Protein AF-A0A482TFJ8-F1 (afdb_monomer_lite)

Structure (mmCIF, N/CA/C/O backbone):
data_AF-A0A482TFJ8-F1
#
_entry.id   AF-A0A482TFJ8-F1
#
loop_
_atom_site.group_PDB
_atom_site.id
_atom_site.type_symbol
_atom_site.label_atom_id
_atom_site.label_alt_id
_atom_site.label_comp_id
_atom_site.label_asym_id
_atom_site.label_entity_id
_atom_site.label_seq_id
_atom_site.pdbx_PDB_ins_code
_atom_site.Cartn_x
_atom_site.Cartn_y
_atom_site.Cartn_z
_atom_site.occupancy
_atom_site.B_iso_or_equiv
_atom_site.auth_seq_id
_atom_site.auth_comp_id
_atom_site.auth_asym_id
_atom_site.auth_atom_id
_atom_site.pdbx_PDB_model_num
ATOM 1 N N . ALA A 1 1 ? -16.604 -21.807 6.527 1.00 61.34 1 ALA A N 1
ATOM 2 C CA . ALA A 1 1 ? -15.378 -21.001 6.457 1.00 61.34 1 ALA A CA 1
ATOM 3 C C . ALA A 1 1 ? -14.453 -21.638 5.435 1.00 61.34 1 ALA A C 1
ATOM 5 O O . ALA A 1 1 ? -14.059 -22.789 5.628 1.00 61.34 1 ALA A O 1
ATOM 6 N N . THR A 1 2 ? -14.174 -20.954 4.324 1.00 66.00 2 THR A N 1
ATOM 7 C CA . THR A 1 2 ? -13.204 -21.444 3.333 1.00 66.00 2 THR A CA 1
ATOM 8 C C . THR A 1 2 ? -11.897 -20.698 3.542 1.00 66.00 2 THR A C 1
ATOM 10 O O . THR A 1 2 ? -11.811 -19.507 3.270 1.00 66.00 2 THR A O 1
ATOM 13 N N . THR A 1 3 ? -10.840 -21.394 3.959 1.00 80.00 3 THR A N 1
ATOM 14 C CA . THR A 1 3 ? -9.532 -20.790 4.291 1.00 80.00 3 THR A CA 1
ATOM 15 C C . THR A 1 3 ? -8.751 -20.255 3.080 1.00 80.00 3 THR A C 1
ATOM 17 O O . THR A 1 3 ? -7.563 -19.965 3.189 1.00 80.00 3 THR A O 1
ATOM 20 N N . THR A 1 4 ? -9.382 -20.152 1.909 1.00 88.94 4 THR A N 1
ATOM 21 C CA . THR A 1 4 ? -8.779 -19.663 0.659 1.00 88.94 4 THR A CA 1
ATOM 22 C C . THR A 1 4 ? -9.553 -18.504 0.034 1.00 88.94 4 THR A C 1
ATOM 24 O O . THR A 1 4 ? -9.116 -17.963 -0.982 1.00 88.94 4 THR A O 1
ATOM 27 N N . SER A 1 5 ? -10.699 -18.113 0.602 1.00 93.38 5 SER A N 1
ATOM 28 C CA . SER A 1 5 ? -11.455 -16.961 0.113 1.00 93.38 5 SER A CA 1
ATOM 29 C C . SER A 1 5 ? -10.737 -15.679 0.523 1.00 93.38 5 SER A C 1
ATOM 31 O O . SER A 1 5 ? -10.745 -15.299 1.687 1.00 93.38 5 SER A O 1
ATOM 33 N N . THR A 1 6 ? -10.085 -15.002 -0.427 1.00 92.81 6 THR A N 1
ATOM 34 C CA . THR A 1 6 ? -9.401 -13.730 -0.133 1.00 92.81 6 THR A CA 1
ATOM 35 C C . THR A 1 6 ? -10.370 -12.679 0.400 1.00 92.81 6 THR A C 1
ATOM 37 O O . THR A 1 6 ? -9.997 -11.913 1.276 1.00 92.81 6 THR A O 1
ATOM 40 N N . GLU A 1 7 ? -11.593 -12.641 -0.126 1.00 92.00 7 GLU A N 1
ATOM 41 C CA . GLU A 1 7 ? -12.615 -11.686 0.303 1.00 92.00 7 GLU A CA 1
ATOM 42 C C . GLU A 1 7 ? -13.014 -11.914 1.765 1.00 92.00 7 GLU A C 1
ATOM 44 O O . GLU A 1 7 ? -12.978 -10.973 2.552 1.00 92.00 7 GLU A O 1
ATOM 49 N N . GLU A 1 8 ? -13.294 -13.167 2.142 1.00 93.88 8 GLU A N 1
ATOM 50 C CA . GLU A 1 8 ? -13.640 -13.551 3.521 1.00 93.88 8 GLU A CA 1
ATOM 51 C C . GLU A 1 8 ? -12.464 -13.250 4.464 1.00 93.88 8 GLU A C 1
ATOM 53 O O . GLU A 1 8 ? -12.613 -12.508 5.431 1.00 93.88 8 GLU A O 1
ATOM 58 N N . ILE A 1 9 ? -11.260 -13.716 4.109 1.00 95.00 9 ILE A N 1
ATOM 59 C CA . ILE A 1 9 ? -10.050 -13.554 4.927 1.00 95.00 9 ILE A CA 1
ATOM 60 C C . ILE A 1 9 ? -9.727 -12.078 5.164 1.00 95.00 9 ILE A C 1
ATOM 62 O O . ILE A 1 9 ? -9.516 -11.667 6.300 1.00 95.00 9 ILE A O 1
ATOM 66 N N . TYR A 1 10 ? -9.649 -11.261 4.111 1.00 95.81 10 TYR A N 1
ATOM 67 C CA . TYR A 1 10 ? -9.284 -9.856 4.285 1.00 95.81 10 TYR A CA 1
ATOM 68 C C . TYR A 1 10 ? -10.428 -9.026 4.865 1.00 95.81 10 TYR A C 1
ATOM 70 O O . TYR A 1 10 ? -10.152 -8.068 5.582 1.00 95.81 10 TYR A O 1
ATOM 78 N N . GLY A 1 11 ? -11.688 -9.399 4.619 1.00 95.38 11 GLY A N 1
ATOM 79 C CA . GLY A 1 11 ? -12.840 -8.813 5.299 1.00 95.38 11 GLY A CA 1
ATOM 80 C C . GLY A 1 11 ? -12.707 -8.916 6.819 1.00 95.38 11 GLY A C 1
ATOM 81 O O . GLY A 1 11 ? -12.729 -7.890 7.498 1.00 95.38 11 GLY A O 1
ATOM 82 N N . GLU A 1 12 ? -12.468 -10.127 7.327 1.00 96.06 12 GLU A N 1
ATOM 83 C CA . GLU A 1 12 ? -12.258 -10.392 8.756 1.00 96.06 12 GLU A CA 1
ATOM 84 C C . GLU A 1 12 ? -10.993 -9.708 9.296 1.00 96.06 12 GLU A C 1
ATOM 86 O O . GLU A 1 12 ? -11.033 -9.048 10.335 1.00 96.06 12 GLU A O 1
ATOM 91 N N . LEU A 1 13 ? -9.864 -9.800 8.579 1.00 96.75 13 LEU A N 1
ATOM 92 C CA . LEU A 1 13 ? -8.610 -9.170 9.008 1.00 96.75 13 LEU A CA 1
ATOM 93 C C . LEU A 1 13 ? -8.732 -7.648 9.136 1.00 96.75 13 LEU A C 1
ATOM 95 O O . LEU A 1 13 ? -8.185 -7.072 10.076 1.00 96.75 13 LEU A O 1
ATOM 99 N N . PHE A 1 14 ? -9.421 -6.986 8.202 1.00 97.81 14 PHE A N 1
ATOM 100 C CA . PHE A 1 14 ? -9.614 -5.539 8.268 1.00 97.81 14 PHE A CA 1
ATOM 101 C C . PHE A 1 14 ? -10.570 -5.134 9.384 1.00 97.81 14 PHE A C 1
ATOM 103 O O . PHE A 1 14 ? -10.329 -4.111 10.020 1.00 97.81 14 PHE A O 1
ATOM 110 N N . GLU A 1 15 ? -11.605 -5.930 9.655 1.00 97.12 15 GLU A N 1
ATOM 111 C CA . GLU A 1 15 ? -12.505 -5.669 10.777 1.00 97.12 15 GLU A CA 1
ATOM 112 C C . GLU A 1 15 ? -11.758 -5.758 12.112 1.00 97.12 15 GLU A C 1
ATOM 114 O O . GLU A 1 15 ? -11.754 -4.807 12.891 1.00 97.12 15 GLU A O 1
ATOM 119 N N . HIS A 1 16 ? -10.999 -6.834 12.326 1.00 98.00 16 HIS A N 1
ATOM 120 C CA . HIS A 1 16 ? -10.193 -6.989 13.536 1.00 98.00 16 HIS A CA 1
ATOM 121 C C . HIS A 1 16 ? -9.086 -5.937 13.664 1.00 98.00 16 HIS A C 1
ATOM 123 O O . HIS A 1 16 ? -8.779 -5.485 14.769 1.00 98.00 16 HIS A O 1
ATOM 129 N N . ALA A 1 17 ? -8.483 -5.511 12.550 1.00 98.12 17 ALA A N 1
ATOM 130 C CA . ALA A 1 17 ? -7.524 -4.412 12.566 1.00 98.12 17 ALA A CA 1
ATOM 131 C C . ALA A 1 17 ? -8.186 -3.097 13.005 1.00 98.12 17 ALA A C 1
ATOM 133 O O . ALA A 1 17 ? -7.610 -2.383 13.823 1.00 98.12 17 ALA A O 1
ATOM 134 N N . ARG A 1 18 ? -9.397 -2.797 12.515 1.00 98.06 18 ARG A N 1
ATOM 135 C CA . ARG A 1 18 ? -10.167 -1.605 12.905 1.00 98.06 18 ARG A CA 1
ATOM 136 C C . ARG A 1 18 ? -10.461 -1.615 14.400 1.00 98.06 18 ARG A C 1
ATOM 138 O O . ARG A 1 18 ? -10.121 -0.658 15.090 1.00 98.06 18 ARG A O 1
ATOM 145 N N . GLU A 1 19 ? -11.008 -2.720 14.903 1.00 98.06 19 GLU A N 1
ATOM 146 C CA . GLU A 1 19 ? -11.290 -2.908 16.330 1.00 98.06 19 GLU A CA 1
ATOM 147 C C . GLU A 1 19 ? -10.027 -2.729 17.182 1.00 98.06 19 GLU A C 1
ATOM 149 O O . GLU A 1 19 ? -10.052 -2.044 18.204 1.00 98.06 19 GLU A O 1
ATOM 154 N N . GLY A 1 20 ? -8.903 -3.310 16.754 1.00 98.38 20 GLY A N 1
ATOM 155 C CA . GLY A 1 20 ? -7.626 -3.190 17.452 1.00 98.38 20 GLY A CA 1
ATOM 156 C C . GLY A 1 20 ? -7.079 -1.759 17.481 1.00 98.38 20 GLY A C 1
ATOM 157 O O . GLY A 1 20 ? -6.540 -1.337 18.504 1.00 98.38 20 GLY A O 1
ATOM 158 N N . LEU A 1 21 ? -7.225 -1.002 16.390 1.00 98.31 21 LEU A N 1
ATOM 159 C CA . LEU A 1 21 ? -6.812 0.404 16.316 1.00 98.31 21 LEU A CA 1
ATOM 160 C C . LEU A 1 21 ? -7.682 1.286 17.224 1.00 98.31 21 LEU A C 1
ATOM 162 O O . LEU A 1 21 ? -7.146 2.074 18.004 1.00 98.31 21 LEU A O 1
ATOM 166 N N . GLU A 1 22 ? -9.002 1.094 17.201 1.00 98.12 22 GLU A N 1
ATOM 167 C CA . GLU A 1 22 ? -9.942 1.827 18.060 1.00 98.12 22 GLU A CA 1
ATOM 168 C C . GLU A 1 22 ? -9.714 1.529 19.549 1.00 98.12 22 GLU A C 1
ATOM 170 O O . GLU A 1 22 ? -9.675 2.442 20.373 1.00 98.12 22 GLU A O 1
ATOM 175 N N . GLN A 1 23 ? -9.441 0.269 19.910 1.00 98.38 23 GLN A N 1
ATOM 176 C CA . GLN A 1 23 ? -9.064 -0.110 21.281 1.00 98.38 23 GLN A CA 1
ATOM 177 C C . GLN A 1 23 ? -7.762 0.550 21.760 1.00 98.38 23 GLN A C 1
ATOM 179 O O . GLN A 1 23 ? -7.538 0.674 22.965 1.00 98.38 23 GLN A O 1
ATOM 184 N N . ARG A 1 24 ? -6.889 0.972 20.838 1.00 97.94 24 ARG A N 1
ATOM 185 C CA . ARG A 1 24 ? -5.654 1.714 21.142 1.00 97.94 24 ARG A CA 1
ATOM 186 C C . ARG A 1 24 ? -5.848 3.231 21.147 1.00 97.94 24 ARG A C 1
ATOM 188 O O . ARG A 1 24 ? -4.869 3.949 21.329 1.00 97.94 24 ARG A O 1
ATOM 195 N N . GLY A 1 25 ? -7.088 3.703 21.024 1.00 98.12 25 GLY A N 1
ATOM 196 C CA . GLY A 1 25 ? -7.455 5.109 21.165 1.00 98.12 25 GLY A CA 1
ATOM 197 C C . GLY A 1 25 ? -7.468 5.902 19.861 1.00 98.12 25 GLY A C 1
ATOM 198 O O . GLY A 1 25 ? -7.611 7.119 19.926 1.00 98.12 25 GLY A O 1
ATOM 199 N N . LEU A 1 26 ? -7.330 5.248 18.703 1.00 98.50 26 LEU A N 1
ATOM 200 C CA . LEU A 1 26 ? -7.537 5.912 17.416 1.00 98.50 26 LEU A CA 1
ATOM 201 C C . LEU A 1 26 ? -9.034 6.109 17.175 1.00 98.50 26 LEU A C 1
ATOM 203 O O . LEU A 1 26 ? -9.856 5.257 17.517 1.00 98.50 26 LEU A O 1
ATOM 207 N N . SER A 1 27 ? -9.389 7.222 16.547 1.00 98.31 27 SER A N 1
ATOM 208 C CA . SER A 1 27 ? -10.735 7.433 16.030 1.00 98.31 27 SER A CA 1
ATOM 209 C C . SER A 1 27 ? -11.047 6.465 14.884 1.00 98.31 27 SER A C 1
ATOM 211 O O . SER A 1 27 ? -10.155 5.958 14.197 1.00 98.31 27 SER A O 1
ATOM 213 N N . ALA A 1 28 ? -12.339 6.253 14.627 1.00 96.88 28 ALA A N 1
ATOM 214 C CA . ALA A 1 28 ? -12.792 5.470 13.480 1.00 96.88 28 ALA A CA 1
ATOM 215 C C . ALA A 1 28 ? -12.276 6.046 12.145 1.00 96.88 28 ALA A C 1
ATOM 217 O O . ALA A 1 28 ? -11.976 5.295 11.220 1.00 96.88 28 ALA A O 1
ATOM 218 N N . GLU A 1 29 ? -12.135 7.373 12.051 1.00 97.69 29 GLU A N 1
ATOM 219 C CA . GLU A 1 29 ? -11.596 8.055 10.871 1.00 97.69 29 GLU A CA 1
ATOM 220 C C . GLU A 1 29 ? -10.109 7.737 10.657 1.00 97.69 29 GLU A C 1
ATOM 222 O O . GLU A 1 29 ? -9.719 7.354 9.554 1.00 97.69 29 GLU A O 1
ATOM 227 N N . GLU A 1 30 ? -9.290 7.804 11.710 1.00 97.56 30 GLU A N 1
ATOM 228 C CA . GLU A 1 30 ? -7.872 7.426 11.646 1.00 97.56 30 GLU A CA 1
ATOM 229 C C . GLU A 1 30 ? -7.704 5.941 11.303 1.00 97.56 30 GLU A C 1
ATOM 231 O O . GLU A 1 30 ? -6.924 5.589 10.414 1.00 97.56 30 GLU A O 1
ATOM 236 N N . ALA A 1 31 ? -8.472 5.061 11.954 1.00 97.81 31 ALA A N 1
ATOM 237 C CA . ALA A 1 31 ? -8.449 3.629 11.668 1.00 97.81 31 ALA A CA 1
ATOM 238 C C . ALA A 1 31 ? -8.824 3.341 10.204 1.00 97.81 31 ALA A C 1
ATOM 240 O O . ALA A 1 31 ? -8.137 2.579 9.516 1.00 97.81 31 ALA A O 1
ATOM 241 N N . HIS A 1 32 ? -9.870 3.999 9.699 1.00 96.38 32 HIS A N 1
ATOM 242 C CA . HIS A 1 32 ? -10.265 3.915 8.297 1.00 96.38 32 HIS A CA 1
ATOM 243 C C . HIS A 1 32 ? -9.160 4.425 7.359 1.00 96.38 32 HIS A C 1
ATOM 245 O O . HIS A 1 32 ? -8.884 3.787 6.341 1.00 96.38 32 HIS A O 1
ATOM 251 N N . GLY A 1 33 ? -8.480 5.518 7.718 1.00 94.88 33 GLY A N 1
ATOM 252 C CA . GLY A 1 33 ? -7.347 6.068 6.973 1.00 94.88 33 GLY A CA 1
ATOM 253 C C . GLY A 1 33 ? -6.212 5.062 6.767 1.00 94.88 33 GLY A C 1
ATOM 254 O O . GLY A 1 33 ? -5.709 4.933 5.651 1.00 94.88 33 GLY A O 1
ATOM 255 N N . TYR A 1 34 ? -5.861 4.286 7.797 1.00 95.00 34 TYR A N 1
ATOM 256 C CA . TYR A 1 34 ? -4.836 3.239 7.693 1.00 95.00 34 TYR A CA 1
ATOM 257 C C . TYR A 1 34 ? -5.300 1.999 6.919 1.00 95.00 34 TYR A C 1
ATOM 259 O O . TYR A 1 34 ? -4.513 1.378 6.201 1.00 95.00 34 TYR A O 1
ATOM 267 N N . ILE A 1 35 ? -6.570 1.613 7.065 1.00 97.00 35 ILE A N 1
ATOM 268 C CA . ILE A 1 35 ? -7.100 0.375 6.479 1.00 97.00 35 ILE A CA 1
ATOM 269 C C . ILE A 1 35 ? -7.426 0.541 4.994 1.00 97.00 35 ILE A C 1
ATOM 271 O O . ILE A 1 35 ? -7.180 -0.381 4.211 1.00 97.00 35 ILE A O 1
ATOM 275 N N . ARG A 1 36 ? -7.957 1.697 4.582 1.00 95.88 36 ARG A N 1
ATOM 276 C CA . ARG A 1 36 ? -8.438 1.932 3.213 1.00 95.88 36 ARG A CA 1
ATOM 277 C C . ARG A 1 36 ? -7.392 1.589 2.134 1.00 95.88 36 ARG A C 1
ATOM 279 O O . ARG A 1 36 ? -7.725 0.776 1.271 1.00 95.88 36 ARG A O 1
ATOM 286 N N . PRO A 1 37 ? -6.127 2.061 2.192 1.00 95.06 37 PRO A N 1
ATOM 287 C CA . PRO A 1 37 ? -5.123 1.708 1.183 1.00 95.06 37 PRO A CA 1
ATOM 288 C C . PRO A 1 37 ? -4.826 0.203 1.106 1.00 95.06 37 PRO A C 1
ATOM 290 O O . PRO A 1 37 ? -4.465 -0.325 0.054 1.00 95.06 37 PRO A O 1
ATOM 293 N N . LEU A 1 38 ? -4.960 -0.524 2.219 1.00 95.94 38 LEU A N 1
ATOM 294 C CA . LEU A 1 38 ? -4.765 -1.974 2.242 1.00 95.94 38 LEU A CA 1
ATOM 295 C C . LEU A 1 38 ? -5.948 -2.704 1.604 1.00 95.94 38 LEU A C 1
ATOM 297 O O . LEU A 1 38 ? -5.731 -3.660 0.857 1.00 95.94 38 LEU A O 1
ATOM 301 N N . ARG A 1 39 ? -7.174 -2.237 1.861 1.00 96.31 39 ARG A N 1
ATOM 302 C CA . ARG A 1 39 ? -8.395 -2.766 1.244 1.00 96.31 39 ARG A CA 1
ATOM 303 C C . ARG A 1 39 ? -8.367 -2.599 -0.270 1.00 96.31 39 ARG A C 1
ATOM 305 O O . ARG A 1 39 ? -8.506 -3.583 -0.988 1.00 96.31 39 ARG A O 1
ATOM 312 N N . GLU A 1 40 ? -8.033 -1.408 -0.750 1.00 95.69 40 GLU A N 1
ATOM 313 C CA . GLU A 1 40 ? -7.940 -1.131 -2.186 1.00 95.69 40 GLU A CA 1
ATOM 314 C C . GLU A 1 40 ? -6.917 -2.028 -2.904 1.00 95.69 40 GLU A C 1
ATOM 316 O O . GLU A 1 40 ? -7.158 -2.493 -4.019 1.00 95.69 40 GLU A O 1
ATOM 321 N N . ARG A 1 41 ? -5.787 -2.352 -2.261 1.00 95.94 41 ARG A N 1
ATOM 322 C CA . ARG A 1 41 ? -4.812 -3.310 -2.813 1.00 95.94 41 ARG A CA 1
ATOM 323 C C . ARG A 1 41 ? -5.392 -4.712 -2.980 1.00 95.94 41 ARG A C 1
ATOM 325 O O . ARG A 1 41 ? -5.050 -5.402 -3.946 1.00 95.94 41 ARG A O 1
ATOM 332 N N . VAL A 1 42 ? -6.220 -5.153 -2.035 1.00 96.00 42 VAL A N 1
ATOM 333 C CA . VAL A 1 42 ? -6.892 -6.458 -2.096 1.00 96.00 42 VAL A CA 1
ATOM 334 C C . VAL A 1 42 ? -7.938 -6.449 -3.202 1.00 96.00 42 VAL A C 1
ATOM 336 O O . VAL A 1 42 ? -7.907 -7.341 -4.053 1.00 96.00 42 VAL A O 1
ATOM 339 N N . ASP A 1 43 ? -8.775 -5.414 -3.249 1.00 94.50 43 ASP A N 1
ATOM 340 C CA . ASP A 1 43 ? -9.848 -5.263 -4.237 1.00 94.50 43 ASP A CA 1
ATOM 341 C C . ASP A 1 43 ? -9.284 -5.250 -5.663 1.00 94.50 43 ASP A C 1
ATOM 343 O O . ASP A 1 43 ? -9.736 -5.988 -6.540 1.00 94.50 43 ASP A O 1
ATOM 347 N N . ARG A 1 44 ? -8.202 -4.495 -5.882 1.00 93.69 44 ARG A N 1
ATOM 348 C CA . ARG A 1 44 ? -7.512 -4.403 -7.178 1.00 93.69 44 ARG A CA 1
ATOM 349 C C . ARG A 1 44 ? -6.569 -5.568 -7.464 1.00 93.69 44 ARG A C 1
ATOM 351 O O . ARG A 1 44 ? -5.976 -5.623 -8.541 1.00 93.69 44 ARG A O 1
ATOM 358 N N . ARG A 1 45 ? -6.379 -6.488 -6.510 1.00 94.12 45 ARG A N 1
ATOM 359 C CA . ARG A 1 45 ? -5.414 -7.602 -6.592 1.00 94.12 45 ARG A CA 1
ATO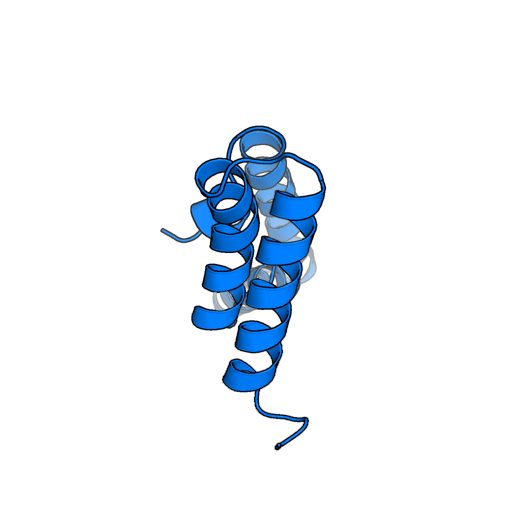M 360 C C . ARG A 1 45 ? -4.002 -7.140 -6.965 1.00 94.12 45 ARG A C 1
ATOM 362 O O . ARG A 1 45 ? -3.274 -7.858 -7.664 1.00 94.12 45 ARG A O 1
ATOM 369 N N . LEU A 1 46 ? -3.612 -5.961 -6.485 1.00 95.12 46 LEU A N 1
ATOM 370 C CA . LEU A 1 46 ? -2.391 -5.275 -6.884 1.00 95.12 46 LEU A CA 1
ATOM 371 C C . LEU A 1 46 ? -1.507 -5.008 -5.666 1.00 95.12 46 LEU A C 1
ATOM 373 O O . LEU A 1 46 ? -1.853 -4.293 -4.729 1.00 95.12 46 LEU A O 1
ATOM 377 N N . THR A 1 47 ? -0.332 -5.626 -5.680 1.00 95.38 47 THR A N 1
ATOM 378 C CA . THR A 1 47 ? 0.700 -5.461 -4.655 1.00 95.38 47 THR A CA 1
ATOM 379 C C . THR A 1 47 ? 1.886 -4.703 -5.242 1.00 95.38 47 THR A C 1
ATOM 381 O O . THR A 1 47 ? 2.059 -4.719 -6.463 1.00 95.38 47 THR A O 1
ATOM 384 N N . PRO A 1 48 ? 2.768 -4.118 -4.411 1.00 95.69 48 PRO A N 1
ATOM 385 C CA . PRO A 1 48 ? 4.023 -3.546 -4.893 1.00 95.69 48 PRO A CA 1
ATOM 386 C C . PRO A 1 48 ? 4.825 -4.521 -5.758 1.00 95.69 48 PRO A C 1
ATOM 388 O O . PRO A 1 48 ? 5.328 -4.146 -6.809 1.00 95.69 48 PRO A O 1
ATOM 391 N N . ALA A 1 49 ? 4.899 -5.798 -5.372 1.00 96.75 49 ALA A N 1
ATOM 392 C CA . ALA A 1 49 ? 5.589 -6.815 -6.162 1.00 96.75 49 ALA A CA 1
ATOM 393 C C . ALA A 1 49 ? 4.923 -7.044 -7.529 1.00 96.75 49 ALA A C 1
ATOM 395 O O . ALA A 1 49 ? 5.617 -7.111 -8.542 1.00 96.75 49 ALA A O 1
ATOM 396 N N . ARG A 1 50 ? 3.585 -7.117 -7.568 1.00 96.75 50 ARG A N 1
ATOM 397 C CA . ARG A 1 50 ? 2.835 -7.278 -8.818 1.00 96.75 50 ARG A CA 1
ATOM 398 C C . ARG A 1 50 ? 2.985 -6.061 -9.730 1.00 96.75 50 ARG A C 1
ATOM 400 O O . ARG A 1 50 ? 3.266 -6.242 -10.904 1.00 96.75 50 ARG A O 1
ATOM 407 N N . TRP A 1 51 ? 2.915 -4.848 -9.186 1.00 97.44 51 TRP A N 1
ATOM 408 C CA . TRP A 1 51 ? 3.169 -3.614 -9.935 1.00 97.44 51 TRP A CA 1
ATOM 409 C C . TRP A 1 51 ? 4.576 -3.593 -10.544 1.00 97.44 51 TRP A C 1
ATOM 411 O O . TRP A 1 51 ? 4.724 -3.314 -11.730 1.00 97.44 51 TRP A O 1
ATOM 421 N N . LYS A 1 52 ? 5.609 -3.971 -9.772 1.00 97.94 52 LYS A N 1
ATOM 422 C CA . LYS A 1 52 ? 6.995 -4.053 -10.274 1.00 97.94 52 LYS A CA 1
ATOM 423 C C . LYS A 1 52 ? 7.105 -5.059 -11.415 1.00 97.94 52 LYS A C 1
ATOM 425 O O . LYS A 1 52 ? 7.735 -4.781 -12.432 1.00 97.94 52 LYS A O 1
ATOM 430 N N . HIS A 1 53 ? 6.480 -6.220 -11.243 1.00 98.19 53 HIS A N 1
ATOM 431 C CA . HIS A 1 53 ? 6.452 -7.262 -12.258 1.00 98.19 53 HIS A CA 1
ATOM 432 C C . HIS A 1 53 ? 5.742 -6.793 -13.536 1.00 98.19 53 HIS A C 1
ATOM 434 O O . HIS A 1 53 ? 6.283 -6.952 -14.626 1.00 98.19 53 HIS A O 1
ATOM 440 N N . ASP A 1 54 ? 4.565 -6.178 -13.413 1.00 97.25 54 ASP A N 1
ATOM 441 C CA . ASP A 1 54 ? 3.782 -5.687 -14.549 1.00 97.25 54 ASP A CA 1
ATOM 442 C C . ASP A 1 54 ? 4.483 -4.548 -15.293 1.00 97.25 54 ASP A C 1
ATOM 444 O O . ASP A 1 54 ? 4.458 -4.518 -16.524 1.00 97.25 54 ASP A O 1
ATOM 448 N N . TYR A 1 55 ? 5.183 -3.667 -14.571 1.00 97.81 55 TYR A N 1
ATOM 449 C CA . TYR A 1 55 ? 6.055 -2.665 -15.176 1.00 97.81 55 TYR A CA 1
ATOM 450 C C . TYR A 1 55 ? 7.138 -3.329 -16.031 1.00 97.81 55 TYR A C 1
ATOM 452 O O . TYR A 1 55 ? 7.262 -3.015 -17.213 1.00 97.81 55 TYR A O 1
ATOM 460 N N . VAL A 1 56 ? 7.921 -4.251 -15.454 1.00 98.69 56 VAL A N 1
ATOM 461 C CA . VAL A 1 56 ? 9.029 -4.909 -16.171 1.00 98.69 56 VAL A CA 1
ATOM 462 C C . VAL A 1 56 ? 8.507 -5.676 -17.380 1.00 98.69 56 VAL A C 1
ATOM 464 O O . VAL A 1 56 ? 9.056 -5.533 -18.470 1.00 98.69 56 VAL A O 1
ATOM 467 N N . ARG A 1 57 ? 7.418 -6.431 -17.208 1.00 98.56 57 ARG A N 1
ATOM 468 C CA . ARG A 1 57 ? 6.752 -7.169 -18.284 1.00 98.56 57 ARG A CA 1
ATOM 469 C C . ARG A 1 57 ? 6.383 -6.248 -19.449 1.00 98.56 57 ARG A C 1
ATOM 471 O O . ARG A 1 57 ? 6.796 -6.526 -20.568 1.00 98.56 57 ARG A O 1
ATOM 478 N N . ARG A 1 58 ? 5.701 -5.128 -19.184 1.00 98.38 58 ARG A N 1
ATOM 479 C CA . ARG A 1 58 ? 5.323 -4.150 -20.219 1.00 98.38 58 ARG A CA 1
ATOM 480 C C . ARG A 1 58 ? 6.537 -3.583 -20.959 1.00 98.38 58 ARG A C 1
ATOM 482 O O . ARG A 1 58 ? 6.529 -3.496 -22.178 1.00 98.38 58 ARG A O 1
ATOM 489 N N . ARG A 1 59 ? 7.606 -3.223 -20.244 1.00 98.56 59 ARG A N 1
ATOM 490 C CA . ARG A 1 59 ? 8.824 -2.687 -20.880 1.00 98.56 59 ARG A CA 1
ATOM 491 C C . ARG A 1 59 ? 9.517 -3.727 -21.760 1.00 98.56 59 ARG A C 1
ATOM 493 O O . ARG A 1 59 ? 9.993 -3.391 -22.838 1.00 98.56 59 ARG A O 1
ATOM 500 N N . VAL A 1 60 ? 9.540 -4.989 -21.336 1.00 98.56 60 VAL A N 1
ATOM 501 C CA . VAL A 1 60 ? 10.065 -6.088 -22.159 1.00 98.56 60 VAL A CA 1
ATOM 502 C C . VAL A 1 60 ? 9.188 -6.327 -23.395 1.00 98.56 60 VAL A C 1
ATOM 504 O O . VAL A 1 60 ? 9.730 -6.503 -24.482 1.00 98.56 60 VAL A O 1
ATOM 507 N N . GLU A 1 61 ? 7.856 -6.272 -23.265 1.00 98.62 61 GLU A N 1
ATOM 508 C CA . GLU A 1 61 ? 6.912 -6.325 -24.401 1.00 98.62 61 GLU A CA 1
ATOM 509 C C . GLU A 1 61 ? 7.154 -5.176 -25.406 1.00 98.62 61 GLU A C 1
ATOM 511 O O . GLU A 1 61 ? 6.970 -5.346 -26.609 1.00 98.62 61 GLU A O 1
ATOM 516 N N . GLU A 1 62 ? 7.651 -4.030 -24.932 1.00 98.31 62 GLU A N 1
ATOM 517 C CA . GLU A 1 62 ? 8.068 -2.869 -25.733 1.00 98.31 62 GLU A CA 1
ATOM 518 C C . GLU A 1 62 ? 9.512 -2.979 -26.286 1.00 98.31 62 GLU A C 1
ATOM 520 O O . GLU A 1 62 ? 10.046 -2.006 -26.818 1.00 98.31 62 GLU A O 1
ATOM 525 N N . ASN A 1 63 ? 10.143 -4.157 -26.213 1.00 98.56 63 ASN A N 1
ATOM 526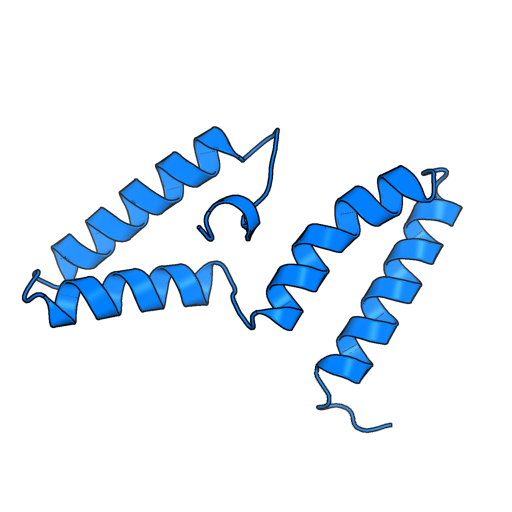 C CA . ASN A 1 63 ? 11.521 -4.443 -26.650 1.00 98.56 63 ASN A CA 1
ATOM 527 C C . ASN A 1 63 ? 12.635 -3.736 -25.850 1.00 98.56 63 ASN A C 1
ATOM 529 O O . ASN A 1 63 ? 13.761 -3.609 -26.336 1.00 98.56 63 ASN A O 1
ATOM 533 N N . VAL A 1 64 ? 12.370 -3.312 -24.610 1.00 98.62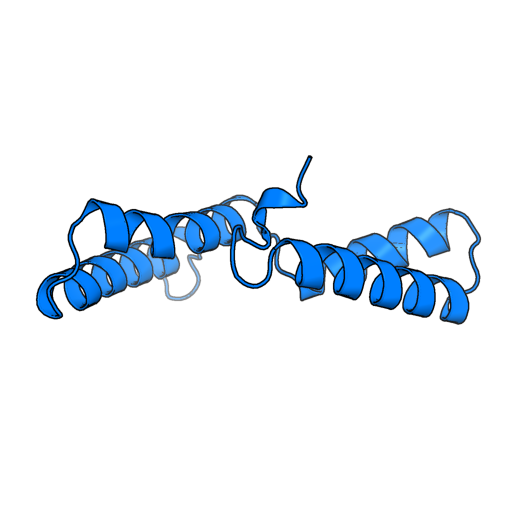 64 VAL A N 1
ATOM 534 C CA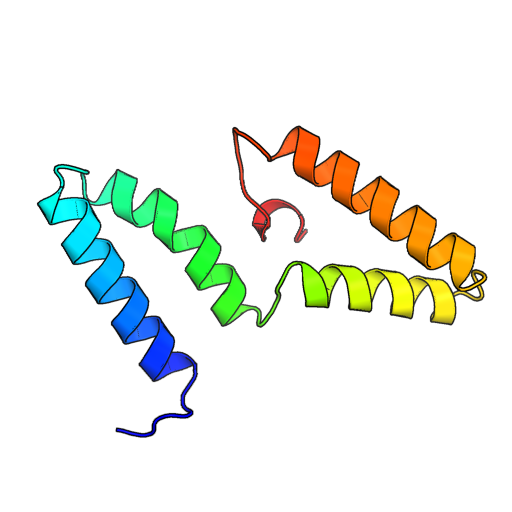 . VAL A 1 64 ? 13.422 -2.826 -23.700 1.00 98.62 64 VAL A CA 1
ATOM 535 C C . VAL A 1 64 ? 14.229 -4.015 -23.159 1.00 98.62 64 VAL A C 1
ATOM 537 O O . VAL A 1 64 ? 13.628 -4.983 -22.679 1.00 98.62 64 VAL A O 1
ATOM 540 N N . PRO A 1 65 ? 15.577 -3.969 -23.165 1.00 98.62 65 PRO A N 1
ATOM 541 C CA . PRO A 1 65 ? 16.396 -5.012 -22.553 1.00 98.62 65 PRO A CA 1
ATOM 542 C C . PRO A 1 65 ? 16.020 -5.255 -21.087 1.00 98.62 65 PRO A C 1
ATOM 544 O O . PRO A 1 65 ? 15.833 -4.312 -20.321 1.00 98.62 65 PRO A O 1
ATOM 547 N N . LEU A 1 66 ? 15.970 -6.522 -20.661 1.00 98.50 66 LEU A N 1
ATOM 548 C CA . LEU A 1 66 ? 15.496 -6.897 -19.320 1.00 98.50 66 LEU A CA 1
ATOM 549 C C . LEU A 1 66 ? 16.210 -6.140 -18.186 1.00 98.50 66 LEU A C 1
ATOM 551 O O . LEU A 1 66 ? 15.561 -5.680 -17.249 1.00 98.50 66 LEU A O 1
ATOM 555 N N . ALA A 1 67 ? 17.535 -5.992 -18.270 1.00 98.69 67 ALA A N 1
ATOM 556 C CA . ALA A 1 67 ? 18.312 -5.274 -17.260 1.00 98.69 67 ALA A CA 1
ATOM 557 C C . ALA A 1 67 ? 17.906 -3.792 -17.160 1.00 98.69 67 ALA A C 1
ATOM 559 O O . ALA A 1 67 ? 17.751 -3.264 -16.060 1.00 98.69 67 ALA A O 1
ATOM 560 N N . GLU A 1 68 ? 17.670 -3.143 -18.301 1.00 98.69 68 GLU A N 1
ATOM 561 C CA . GLU A 1 68 ? 17.207 -1.757 -18.365 1.00 98.69 68 GLU A CA 1
ATOM 562 C C . GLU A 1 68 ? 15.759 -1.628 -17.871 1.00 98.69 68 GLU A C 1
ATOM 564 O O . GLU A 1 68 ? 15.443 -0.706 -17.122 1.00 98.69 68 GLU A O 1
ATOM 569 N N . ALA A 1 69 ? 14.891 -2.590 -18.196 1.00 98.75 69 ALA A N 1
ATOM 570 C CA . ALA A 1 69 ? 13.519 -2.636 -17.698 1.00 98.75 69 ALA A CA 1
ATOM 571 C C . ALA A 1 69 ? 13.461 -2.754 -16.163 1.00 98.75 69 ALA A C 1
ATOM 573 O O . ALA A 1 69 ? 12.672 -2.061 -15.517 1.00 98.75 69 ALA A O 1
ATOM 574 N N . ILE A 1 70 ? 14.314 -3.597 -15.569 1.00 98.75 70 ILE A N 1
ATOM 575 C CA . ILE A 1 70 ? 14.437 -3.740 -14.110 1.00 98.75 70 ILE A CA 1
ATOM 576 C C . ILE A 1 70 ? 14.954 -2.445 -13.487 1.00 98.75 70 ILE A C 1
ATOM 578 O O . ILE A 1 70 ? 14.388 -1.983 -12.497 1.00 98.75 70 ILE A O 1
ATOM 582 N N . TRP A 1 71 ? 15.993 -1.843 -14.067 1.00 98.69 71 TRP A N 1
ATOM 583 C CA . TRP A 1 71 ? 16.543 -0.593 -13.552 1.00 98.69 71 TRP A CA 1
ATOM 584 C C . TRP A 1 71 ? 15.513 0.544 -13.615 1.00 98.69 71 TRP A C 1
ATOM 586 O O . TRP A 1 71 ? 15.276 1.226 -12.619 1.00 98.69 71 TRP A O 1
ATOM 596 N N . GLY A 1 72 ? 14.823 0.696 -14.750 1.00 98.50 72 GLY A N 1
ATOM 597 C CA . GLY A 1 72 ? 13.766 1.693 -14.928 1.00 98.50 72 GLY A CA 1
ATOM 598 C C . GLY A 1 72 ? 12.599 1.494 -13.959 1.00 98.50 72 GLY A C 1
ATOM 599 O O . GLY A 1 72 ? 12.088 2.466 -13.397 1.00 98.50 72 GLY A O 1
ATOM 600 N N . MET A 1 73 ? 12.225 0.238 -13.692 1.00 98.19 73 MET A N 1
ATOM 601 C CA . MET A 1 73 ? 11.246 -0.100 -12.657 1.00 98.19 73 MET A CA 1
ATOM 602 C C . MET A 1 73 ? 11.717 0.358 -11.277 1.00 98.19 73 MET A C 1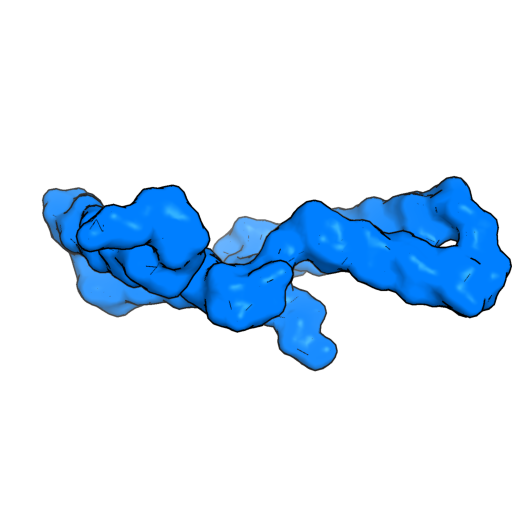
ATOM 604 O O . MET A 1 73 ? 10.953 1.010 -10.571 1.00 98.19 73 MET A O 1
ATOM 608 N N . GLN A 1 74 ? 12.957 0.042 -10.889 1.00 98.44 74 GLN A N 1
ATOM 609 C CA . GLN A 1 74 ? 13.501 0.402 -9.577 1.00 98.44 74 GLN A CA 1
ATOM 610 C C . GLN A 1 74 ? 13.544 1.918 -9.391 1.00 98.44 74 GLN A C 1
ATOM 612 O O . GLN A 1 74 ? 13.054 2.413 -8.378 1.00 98.44 74 GLN A O 1
ATOM 617 N N . ALA A 1 75 ? 14.055 2.649 -10.384 1.00 98.19 75 ALA A N 1
ATOM 618 C CA . ALA A 1 75 ? 14.104 4.107 -10.364 1.00 98.19 75 ALA A CA 1
ATOM 619 C C . ALA A 1 75 ? 12.697 4.720 -10.258 1.00 98.19 75 ALA A C 1
ATOM 621 O O . ALA A 1 75 ? 12.464 5.621 -9.456 1.00 98.19 75 ALA A O 1
ATOM 622 N N . THR A 1 76 ? 11.733 4.191 -11.021 1.00 97.50 76 THR A N 1
ATOM 623 C CA . THR A 1 76 ? 10.339 4.655 -10.968 1.00 97.50 76 THR A CA 1
ATOM 624 C C . THR A 1 76 ? 9.692 4.350 -9.619 1.00 97.50 76 THR A C 1
ATOM 626 O O . THR A 1 76 ? 9.017 5.209 -9.065 1.00 97.50 76 THR A O 1
ATOM 629 N N . TYR A 1 77 ? 9.916 3.154 -9.071 1.00 96.56 77 TYR A N 1
ATOM 630 C CA . TYR A 1 77 ? 9.401 2.766 -7.761 1.00 96.56 77 TYR A CA 1
ATOM 631 C C . TYR A 1 77 ? 9.943 3.667 -6.650 1.00 96.56 77 TYR A C 1
ATOM 633 O O . TYR A 1 77 ? 9.178 4.092 -5.795 1.00 96.56 77 TYR A O 1
ATOM 641 N N . ILE A 1 78 ? 11.253 3.939 -6.653 1.00 96.62 78 ILE A N 1
ATOM 642 C CA . ILE A 1 78 ? 11.899 4.781 -5.639 1.00 96.62 78 ILE A CA 1
ATOM 643 C C . ILE A 1 78 ? 11.327 6.193 -5.689 1.00 96.62 78 ILE A C 1
ATOM 645 O O . ILE A 1 78 ? 10.909 6.683 -4.653 1.00 96.62 78 ILE A O 1
ATOM 649 N N . ARG A 1 79 ? 11.216 6.795 -6.877 1.00 95.88 79 ARG A N 1
ATOM 650 C CA . ARG A 1 79 ? 10.642 8.138 -7.035 1.00 95.88 79 ARG A CA 1
ATOM 651 C C . ARG A 1 79 ? 9.217 8.239 -6.485 1.00 95.88 79 ARG A C 1
ATOM 653 O O . ARG A 1 79 ? 8.960 9.101 -5.657 1.00 95.88 79 ARG A O 1
ATOM 660 N N . HIS A 1 80 ? 8.316 7.334 -6.879 1.00 95.56 80 HIS A N 1
ATOM 661 C CA . HIS A 1 80 ? 6.956 7.367 -6.333 1.00 95.56 80 HIS A CA 1
ATOM 662 C C . HIS A 1 80 ? 6.945 7.123 -4.821 1.00 95.56 80 HIS A C 1
ATOM 664 O O . HIS A 1 80 ? 6.203 7.768 -4.093 1.00 95.56 80 HIS A O 1
ATOM 670 N N . GLN A 1 81 ? 7.786 6.206 -4.334 1.00 94.88 81 GLN A N 1
ATOM 671 C CA . GLN A 1 81 ? 7.873 5.930 -2.906 1.00 94.88 81 GLN A CA 1
ATOM 672 C C . GLN A 1 81 ? 8.401 7.133 -2.127 1.00 94.88 81 GLN A C 1
ATOM 674 O O . GLN A 1 81 ? 7.897 7.379 -1.046 1.00 94.88 81 GLN A O 1
ATOM 679 N N . GLU A 1 82 ? 9.384 7.872 -2.640 1.00 94.94 82 GLU A N 1
ATOM 680 C CA . GLU A 1 82 ? 9.889 9.100 -2.016 1.00 94.94 82 GLU A CA 1
ATOM 681 C C . GLU A 1 82 ? 8.790 10.159 -1.892 1.00 94.94 82 GLU A C 1
ATOM 683 O O . GLU A 1 82 ? 8.666 10.783 -0.840 1.00 94.94 82 GLU A O 1
ATOM 688 N N . GLU A 1 83 ? 7.965 10.310 -2.928 1.00 93.12 83 GLU A N 1
ATOM 689 C CA . GLU A 1 83 ? 6.844 11.254 -2.955 1.00 93.12 83 GLU A CA 1
ATOM 690 C C . GLU A 1 83 ? 5.709 10.845 -2.006 1.00 93.12 83 GLU A C 1
ATOM 692 O O . GLU A 1 83 ? 5.107 11.710 -1.378 1.00 93.12 83 GLU A O 1
ATOM 697 N N . THR A 1 84 ? 5.448 9.541 -1.851 1.00 92.69 84 THR A N 1
ATOM 698 C CA . THR A 1 84 ? 4.317 9.031 -1.056 1.00 92.69 84 THR A CA 1
ATOM 699 C C . THR A 1 84 ? 4.715 8.346 0.257 1.00 92.69 84 THR A C 1
ATOM 701 O O . THR A 1 84 ? 3.919 7.592 0.817 1.00 92.69 84 THR A O 1
ATOM 704 N N . LEU A 1 85 ? 5.958 8.510 0.740 1.00 87.44 85 LEU A N 1
ATOM 705 C CA . LEU A 1 85 ? 6.456 7.743 1.897 1.00 87.44 85 LEU A CA 1
ATOM 706 C C . LEU A 1 85 ? 5.748 8.133 3.197 1.00 87.44 85 LEU A C 1
ATOM 708 O O . LEU A 1 85 ? 5.458 7.272 4.028 1.00 87.44 85 LEU A O 1
ATOM 712 N N . LEU A 1 86 ? 5.563 9.439 3.389 1.00 87.81 86 LEU A N 1
ATOM 713 C CA . LEU A 1 86 ? 5.008 10.029 4.609 1.00 87.81 86 LEU A CA 1
ATOM 714 C C . LEU A 1 86 ? 3.567 10.490 4.406 1.00 87.81 86 LEU A C 1
ATOM 716 O O . LEU A 1 86 ? 2.741 10.343 5.303 1.00 87.81 86 LEU A O 1
ATOM 720 N N . GLU A 1 87 ? 3.280 11.033 3.226 1.00 87.56 87 GLU A N 1
ATOM 721 C CA . GLU A 1 87 ? 1.985 11.584 2.853 1.00 87.56 87 GLU A CA 1
ATOM 722 C C . GLU A 1 87 ? 1.517 10.871 1.584 1.00 87.56 87 GLU A C 1
ATOM 724 O O . GLU A 1 87 ? 2.141 10.990 0.537 1.00 87.56 87 GLU A O 1
ATOM 729 N N . GLY A 1 88 ? 0.447 10.082 1.693 1.00 90.94 88 GLY A N 1
ATOM 730 C CA . GLY A 1 88 ? -0.066 9.254 0.601 1.00 90.94 88 GLY A CA 1
ATOM 731 C C . GLY A 1 88 ? 0.150 7.760 0.826 1.00 90.94 88 GLY A C 1
ATOM 732 O O . GLY A 1 88 ? 0.398 7.288 1.938 1.00 90.94 88 GLY A O 1
ATOM 733 N N . SER A 1 89 ? -0.026 6.981 -0.232 1.00 93.19 89 SER A N 1
ATOM 734 C CA . SER A 1 89 ? 0.109 5.534 -0.199 1.00 93.19 89 SER A CA 1
ATOM 735 C C . SER A 1 89 ? 0.382 4.953 -1.583 1.00 93.19 89 SER A C 1
ATOM 737 O O . SER A 1 89 ? 0.167 5.581 -2.613 1.00 93.19 89 SER A O 1
ATOM 739 N N . PHE A 1 90 ? 0.780 3.682 -1.614 1.00 94.38 90 PHE A N 1
ATOM 740 C CA . PHE A 1 90 ? 0.983 2.937 -2.859 1.00 94.38 90 PHE A CA 1
ATOM 741 C C . PHE A 1 90 ? -0.227 2.963 -3.810 1.00 94.38 90 PHE A C 1
ATOM 743 O O . PHE A 1 90 ? -0.052 2.786 -5.013 1.00 94.38 90 PHE A O 1
ATOM 750 N N . VAL A 1 91 ? -1.447 3.144 -3.287 1.00 93.50 91 VAL A N 1
ATOM 751 C CA . VAL A 1 91 ? -2.648 3.155 -4.130 1.00 93.50 91 VAL A CA 1
ATOM 752 C C . VAL A 1 91 ? -2.778 4.421 -4.975 1.00 93.50 91 VAL A C 1
ATOM 754 O O . VAL A 1 91 ? -3.446 4.389 -6.004 1.00 93.50 91 VAL A O 1
ATOM 757 N N . ASP A 1 92 ? -2.069 5.487 -4.603 1.00 92.44 92 ASP A N 1
ATOM 758 C CA . ASP A 1 92 ? -2.095 6.775 -5.301 1.00 92.44 92 ASP A CA 1
ATOM 759 C C . ASP A 1 92 ? -1.355 6.706 -6.644 1.00 92.44 92 ASP A C 1
ATOM 761 O O . ASP A 1 92 ? -1.550 7.540 -7.516 1.00 92.44 92 ASP A O 1
ATOM 765 N N . TRP A 1 93 ? -0.524 5.679 -6.854 1.00 91.81 93 TRP A N 1
ATOM 766 C CA . TRP A 1 93 ? 0.233 5.495 -8.099 1.00 91.81 93 TRP A CA 1
ATOM 767 C C . TRP A 1 93 ? -0.619 4.909 -9.225 1.00 91.81 93 TRP A C 1
ATOM 769 O O . T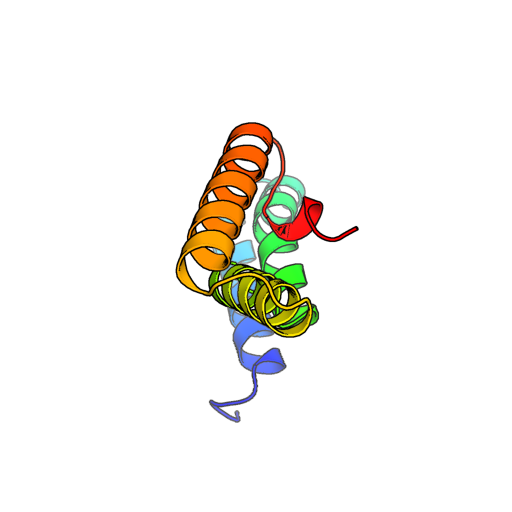RP A 1 93 ? -0.121 4.625 -10.317 1.00 91.81 93 TRP A O 1
ATOM 779 N N . PHE A 1 94 ? -1.872 4.593 -8.920 1.00 79.94 94 PHE A N 1
ATOM 780 C CA . PHE A 1 94 ? -2.757 3.859 -9.788 1.00 79.94 94 PHE A CA 1
ATOM 781 C C . PHE A 1 94 ? -3.740 4.777 -10.525 1.00 79.94 94 PHE A C 1
ATOM 783 O O . PHE A 1 94 ? -4.956 4.606 -10.383 1.00 79.94 94 PHE A O 1
ATOM 790 N N . GLU A 1 95 ? -3.217 5.718 -11.301 1.00 61.31 95 GLU A N 1
ATOM 791 C CA . GLU A 1 95 ? -4.007 6.483 -12.275 1.00 61.31 95 GLU A CA 1
ATOM 792 C C . GLU A 1 95 ? -4.286 5.662 -13.544 1.00 61.31 95 GLU A C 1
ATOM 794 O O . GLU A 1 95 ? -3.337 5.051 -14.095 1.00 61.31 95 GLU A O 1
#

Radius of gyration: 16.88 Å; chains: 1; bounding box: 34×33×48 Å

pLDDT: mean 94.78, std 6.74, range [61.31, 98.75]

Organism: Haloarcula hispanica (NCBI:txid51589)

Sequence (95 aa):
ATTTSTEEIYGELFEHAREGLEQRGLSAEEAHGYIRPLRERVDRRLTPARWKHDYVRRRVEENVPLAEAIWGMQATYIRHQEETLLEGSFVDWFE

Foldseek 3Di:
DDPPPLCVVLVVVLVVQLVVCVVVPDDSVVSCVVSVLVVVCSVVVHDLVNVLVVQLVVVVVVVHPSVVSNVVSVVVSVVVCVVPVPPHDPVVVPD

Secondary structure (DSSP, 8-state):
--TT-HHHHHHHHHHHHHHHHHHTT--HHHHHHHHHHHHHHHHTT--HHHHHHHHHHHHHHTT--HHHHHHHHHHHHHHHHHHTSSSS-GGGG--